Protein AF-A0A7W1U8Y2-F1 (afdb_monomer_lite)

Radius of gyration: 14.24 Å; chains: 1; bounding box: 38×19×33 Å

pLDDT: mean 81.51, std 17.35, range [36.03, 97.25]

Foldseek 3Di:
DEDEDELCVAPVDQPRGDCPVVLVVLVVCVVVVAAYEYEYQFYHQNQFPCDPVNDRRLGAGPDPVSVVVSVVVVCVSCVVRPSHAWYWYCSVVRDPDDDDDDDIDIDGD

Structure (mmCIF, N/CA/C/O backbone):
data_AF-A0A7W1U8Y2-F1
#
_entry.id   AF-A0A7W1U8Y2-F1
#
loop_
_atom_site.group_PDB
_atom_site.id
_atom_site.type_symbol
_atom_site.label_atom_id
_atom_site.label_alt_id
_atom_site.label_comp_id
_atom_site.label_asym_id
_atom_site.label_entity_id
_atom_site.label_seq_id
_atom_site.pdbx_PDB_ins_code
_atom_site.Cartn_x
_atom_site.Cartn_y
_atom_site.Cartn_z
_atom_site.occupancy
_atom_site.B_iso_or_equiv
_atom_site.auth_seq_id
_atom_site.auth_comp_id
_atom_site.auth_asym_id
_atom_site.auth_atom_id
_atom_site.pdbx_PDB_model_num
ATOM 1 N N . MET A 1 1 ? 1.650 -4.014 14.867 1.00 82.19 1 MET A N 1
ATOM 2 C CA . MET A 1 1 ? 2.386 -4.886 13.931 1.00 82.19 1 MET A CA 1
ATOM 3 C C . MET A 1 1 ? 2.883 -4.060 12.752 1.00 82.19 1 MET A C 1
ATOM 5 O O . MET A 1 1 ? 2.184 -3.138 12.337 1.00 82.19 1 MET A O 1
ATOM 9 N N . ARG A 1 2 ? 4.087 -4.354 12.247 1.00 82.62 2 ARG A N 1
ATOM 10 C CA . ARG A 1 2 ? 4.579 -3.822 10.969 1.00 82.62 2 ARG A CA 1
ATOM 11 C C . ARG A 1 2 ? 4.437 -4.923 9.925 1.00 82.62 2 ARG A C 1
ATOM 13 O O . ARG A 1 2 ? 4.918 -6.025 10.161 1.00 82.62 2 ARG A O 1
ATOM 20 N N . CYS A 1 3 ? 3.782 -4.611 8.817 1.00 81.12 3 CYS A N 1
ATOM 21 C CA . CYS A 1 3 ? 3.565 -5.541 7.714 1.00 81.12 3 CYS A CA 1
ATOM 22 C C . CYS A 1 3 ? 4.247 -4.966 6.479 1.00 81.12 3 CYS A C 1
ATOM 24 O O . CYS A 1 3 ? 4.049 -3.787 6.180 1.00 81.12 3 CYS A O 1
ATOM 26 N N . SER A 1 4 ? 5.081 -5.774 5.831 1.00 83.19 4 SER A N 1
ATOM 27 C CA . SER A 1 4 ? 5.705 -5.422 4.560 1.00 83.19 4 SER A CA 1
ATOM 28 C C . SER A 1 4 ? 4.849 -5.958 3.429 1.00 83.19 4 SER A C 1
ATOM 30 O O . SER A 1 4 ? 4.393 -7.094 3.527 1.00 83.19 4 SER A O 1
ATOM 32 N N . PHE A 1 5 ? 4.680 -5.175 2.372 1.00 86.00 5 PHE A N 1
ATOM 33 C CA . PHE A 1 5 ? 4.014 -5.615 1.151 1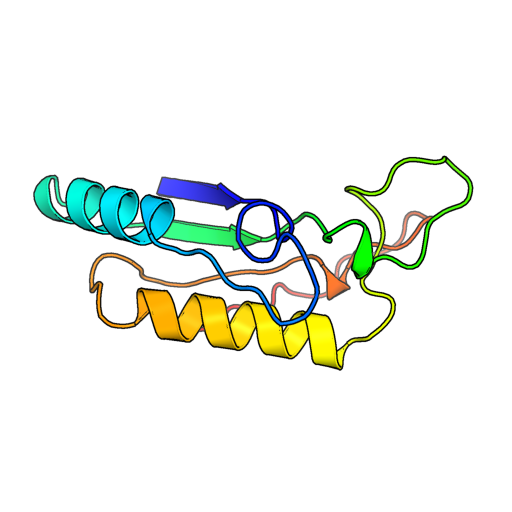.00 86.00 5 PHE A CA 1
ATOM 34 C C . PHE A 1 5 ? 4.775 -5.117 -0.078 1.00 86.00 5 PHE A C 1
ATOM 36 O O . PHE A 1 5 ? 5.459 -4.084 0.001 1.00 86.00 5 PHE A O 1
ATOM 43 N N . GLY A 1 6 ? 4.676 -5.858 -1.179 1.00 87.81 6 GLY A N 1
ATOM 44 C CA . GLY A 1 6 ? 5.189 -5.437 -2.473 1.00 87.81 6 GLY A CA 1
ATOM 45 C C . GLY A 1 6 ? 4.250 -4.451 -3.154 1.00 87.81 6 GLY A C 1
ATOM 46 O O . GLY A 1 6 ? 3.050 -4.418 -2.885 1.00 87.81 6 GLY A O 1
ATOM 47 N N . TRP A 1 7 ? 4.806 -3.594 -4.009 1.00 90.88 7 TRP A N 1
ATOM 48 C CA . TRP A 1 7 ? 3.992 -2.792 -4.920 1.00 90.88 7 TRP A CA 1
ATOM 49 C C . TRP A 1 7 ? 3.284 -3.713 -5.931 1.00 90.88 7 TRP A C 1
ATOM 51 O O . TRP A 1 7 ? 2.081 -3.596 -6.151 1.00 90.88 7 TRP A O 1
ATOM 61 N N . ASP A 1 8 ? 3.996 -4.702 -6.461 1.00 90.25 8 ASP A N 1
ATOM 62 C CA . ASP A 1 8 ? 3.498 -5.700 -7.409 1.00 90.25 8 ASP A CA 1
ATOM 63 C C . ASP A 1 8 ? 2.288 -6.502 -6.916 1.00 90.25 8 ASP A C 1
ATOM 65 O O . ASP A 1 8 ? 1.422 -6.825 -7.727 1.00 90.25 8 ASP A O 1
ATOM 69 N N . ASP A 1 9 ? 2.184 -6.753 -5.608 1.00 91.19 9 ASP A N 1
ATOM 70 C CA . ASP A 1 9 ? 1.032 -7.442 -5.005 1.00 91.19 9 ASP A CA 1
ATOM 71 C C . ASP A 1 9 ? -0.297 -6.705 -5.244 1.00 91.19 9 ASP A C 1
ATOM 73 O O . ASP A 1 9 ? -1.357 -7.331 -5.277 1.00 91.19 9 ASP A O 1
ATOM 77 N N . TYR A 1 10 ? -0.252 -5.375 -5.377 1.00 94.19 10 TYR A N 1
ATOM 78 C CA . TYR A 1 10 ? -1.444 -4.524 -5.395 1.00 94.19 10 TYR A CA 1
ATOM 79 C C . TYR A 1 10 ? -1.553 -3.610 -6.613 1.00 94.19 10 TYR A C 1
ATOM 81 O O . TYR A 1 10 ? -2.587 -2.975 -6.804 1.00 94.19 10 TYR A O 1
ATOM 89 N N . GLU A 1 11 ? -0.509 -3.531 -7.432 1.00 95.19 11 GLU A N 1
ATOM 90 C CA . GLU A 1 11 ? -0.548 -2.940 -8.766 1.00 95.19 11 GLU A CA 1
ATOM 91 C C . GLU A 1 11 ? 0.263 -3.826 -9.728 1.00 95.19 11 GLU A C 1
ATOM 93 O O . GLU A 1 11 ? 1.391 -3.488 -10.095 1.00 95.19 11 GLU A O 1
ATOM 98 N N . PRO A 1 12 ? -0.263 -4.998 -10.133 1.00 91.44 12 PRO A N 1
ATOM 99 C CA . PRO A 1 12 ? 0.455 -5.938 -11.001 1.00 91.44 12 PRO A CA 1
ATOM 100 C C . PRO A 1 12 ? 0.788 -5.364 -12.388 1.00 91.44 12 PRO A C 1
ATOM 102 O O . PRO A 1 12 ? 1.698 -5.847 -13.063 1.00 91.44 12 PRO A O 1
ATOM 105 N N . LYS A 1 13 ? 0.049 -4.340 -12.831 1.00 93.69 13 LYS A N 1
ATOM 106 C CA . LYS A 1 13 ? 0.297 -3.564 -14.054 1.00 93.69 13 LYS A CA 1
ATOM 107 C C . LYS A 1 13 ? -0.019 -2.099 -13.789 1.00 93.69 13 LYS A C 1
ATOM 109 O O . LYS A 1 13 ? -0.926 -1.822 -13.010 1.00 93.69 13 LYS A O 1
ATOM 114 N N . HIS A 1 14 ? 0.655 -1.191 -14.497 1.00 94.44 14 HIS A N 1
ATOM 115 C CA . HIS A 1 14 ? 0.435 0.254 -14.368 1.00 94.44 14 HIS A CA 1
ATOM 116 C C . HIS A 1 14 ? -1.054 0.622 -14.411 1.00 94.44 14 HIS A C 1
ATOM 118 O O . HIS A 1 14 ? -1.773 0.268 -15.351 1.00 94.44 14 HIS A O 1
ATOM 124 N N . GLY A 1 15 ? -1.517 1.301 -13.364 1.00 94.38 15 GLY A N 1
ATOM 125 C CA . GLY A 1 15 ? -2.891 1.754 -13.178 1.00 94.38 15 GLY A CA 1
ATOM 126 C C . GLY A 1 15 ? -3.907 0.666 -12.808 1.00 94.38 15 GLY A C 1
ATOM 127 O O . GLY A 1 15 ? -5.085 0.986 -12.644 1.00 94.38 15 GLY A O 1
ATOM 128 N N . GLN A 1 16 ? -3.503 -0.601 -12.675 1.00 96.06 16 GLN A N 1
ATOM 129 C CA . GLN A 1 16 ? -4.391 -1.717 -12.332 1.00 96.06 16 GLN A CA 1
ATOM 130 C C . GLN A 1 16 ? -4.234 -2.090 -10.865 1.00 96.06 16 GLN A C 1
ATOM 132 O O . GLN A 1 16 ? -3.388 -2.909 -10.526 1.00 96.06 16 GLN A O 1
ATOM 137 N N . TYR A 1 17 ? -5.065 -1.500 -10.007 1.00 96.19 17 TYR A N 1
ATOM 138 C CA . TYR A 1 17 ? -5.006 -1.732 -8.567 1.00 96.19 17 TYR A CA 1
ATOM 139 C C . TYR A 1 17 ? -5.917 -2.876 -8.113 1.00 96.19 17 TYR A C 1
ATOM 141 O O . TYR A 1 17 ? -7.104 -2.884 -8.443 1.00 96.19 17 TYR A O 1
ATOM 149 N N . ASP A 1 18 ? -5.396 -3.762 -7.268 1.00 95.88 18 ASP A N 1
ATOM 150 C CA . ASP A 1 18 ? -6.176 -4.742 -6.506 1.00 95.88 18 ASP A CA 1
ATOM 151 C C . ASP A 1 18 ? -5.817 -4.619 -5.021 1.00 95.88 18 ASP A C 1
ATOM 153 O O . ASP A 1 18 ? -4.682 -4.845 -4.620 1.00 95.88 18 ASP A O 1
ATOM 157 N N . PHE A 1 19 ? -6.784 -4.225 -4.190 1.00 95.62 19 PHE A N 1
ATOM 158 C CA . PHE A 1 19 ? -6.596 -4.075 -2.742 1.00 95.62 19 PHE A CA 1
ATOM 159 C C . PHE A 1 19 ? -7.536 -4.972 -1.934 1.00 95.62 19 PHE A C 1
ATOM 161 O O . PHE A 1 19 ? -7.661 -4.784 -0.720 1.00 95.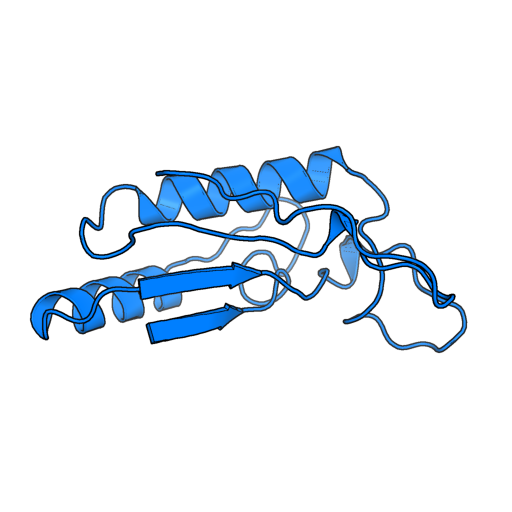62 19 PHE A O 1
ATOM 168 N N . ASP A 1 20 ? -8.244 -5.907 -2.564 1.00 96.00 20 ASP A N 1
ATOM 169 C CA . ASP A 1 20 ? -9.357 -6.599 -1.911 1.00 96.00 20 ASP A CA 1
ATOM 170 C C . ASP A 1 20 ? -8.876 -7.488 -0.769 1.00 96.00 20 ASP A C 1
ATOM 172 O O . ASP A 1 20 ? -9.394 -7.406 0.350 1.00 96.00 20 ASP A O 1
ATOM 176 N N . TRP A 1 21 ? -7.812 -8.256 -1.004 1.00 95.06 21 TRP A N 1
ATOM 177 C CA . TRP A 1 21 ? -7.190 -9.057 0.047 1.00 95.06 21 TRP A CA 1
ATOM 178 C C . TRP A 1 21 ? -6.664 -8.186 1.197 1.00 95.06 21 TRP A C 1
ATOM 180 O O . TRP A 1 21 ? -6.912 -8.476 2.369 1.00 95.06 21 TRP A O 1
ATOM 190 N N . LEU A 1 22 ? -5.995 -7.072 0.881 1.00 94.94 22 LEU A N 1
ATOM 191 C CA . LEU A 1 22 ? -5.441 -6.167 1.889 1.00 94.94 22 LEU A CA 1
ATOM 192 C C . LEU A 1 22 ? -6.538 -5.564 2.774 1.00 94.94 22 LEU A C 1
ATOM 194 O O . LEU A 1 22 ? -6.391 -5.496 3.996 1.00 94.94 22 LEU A O 1
ATOM 198 N N . LYS A 1 23 ? -7.655 -5.151 2.171 1.00 95.75 23 LYS A N 1
ATOM 199 C CA . LYS A 1 23 ? -8.828 -4.641 2.890 1.00 95.75 23 LYS A CA 1
ATOM 200 C C . LYS A 1 23 ? -9.414 -5.697 3.823 1.00 95.75 23 LYS A C 1
ATOM 202 O O . LYS A 1 23 ? -9.709 -5.382 4.976 1.00 95.75 23 LYS A O 1
ATOM 207 N N . GLN A 1 24 ? -9.540 -6.943 3.363 1.00 96.56 24 GLN A N 1
ATOM 208 C CA . GLN A 1 24 ? -10.002 -8.059 4.196 1.00 96.56 24 GLN A CA 1
ATOM 209 C C . GLN A 1 24 ? -9.048 -8.315 5.369 1.00 96.56 24 GLN A C 1
ATOM 211 O O . GLN A 1 24 ? -9.492 -8.432 6.512 1.00 96.56 24 GLN A O 1
ATOM 216 N N . PHE A 1 25 ? -7.738 -8.324 5.115 1.00 95.19 25 PHE A N 1
ATOM 217 C CA . PHE A 1 25 ? -6.719 -8.490 6.149 1.00 95.19 25 PHE A CA 1
ATOM 218 C C . PHE A 1 25 ? -6.777 -7.377 7.205 1.00 95.19 25 PHE A C 1
ATOM 220 O O . PHE A 1 25 ? -6.773 -7.652 8.405 1.00 95.19 25 PHE A O 1
ATOM 227 N N . VAL A 1 26 ? -6.868 -6.114 6.781 1.00 95.69 26 VAL A N 1
ATOM 228 C CA . VAL A 1 26 ? -6.926 -4.960 7.691 1.00 95.69 26 VAL A CA 1
ATOM 229 C C . VAL A 1 26 ? -8.220 -4.966 8.506 1.00 95.69 26 VAL A C 1
ATOM 231 O O . VAL A 1 26 ? -8.173 -4.698 9.710 1.00 95.69 26 VAL A O 1
ATOM 234 N N . ALA A 1 27 ? -9.351 -5.316 7.885 1.00 96.44 27 ALA A N 1
ATOM 235 C CA . ALA A 1 27 ? -10.636 -5.467 8.564 1.00 96.44 27 ALA A CA 1
ATOM 236 C C . ALA A 1 27 ? -10.587 -6.567 9.634 1.00 96.44 27 ALA A C 1
ATOM 238 O O . ALA A 1 27 ? -11.036 -6.351 10.761 1.00 96.44 27 ALA A O 1
ATOM 239 N N . LEU A 1 28 ? -9.984 -7.714 9.314 1.00 96.94 28 LEU A N 1
ATOM 240 C CA . LEU A 1 28 ? -9.789 -8.806 10.262 1.00 96.94 28 LEU A CA 1
ATOM 241 C C . LEU A 1 28 ? -8.865 -8.380 11.410 1.00 96.94 28 LEU A C 1
ATOM 243 O O . LEU A 1 28 ? -9.189 -8.555 12.578 1.00 96.94 28 LEU A O 1
ATOM 247 N N . ALA A 1 29 ? -7.734 -7.740 11.113 1.00 96.38 29 ALA A N 1
ATOM 248 C CA . ALA A 1 29 ? -6.850 -7.208 12.148 1.00 96.38 29 ALA A CA 1
ATOM 249 C C . ALA A 1 29 ? -7.586 -6.216 13.069 1.00 96.38 29 ALA A C 1
ATOM 251 O O . ALA A 1 29 ? -7.376 -6.225 14.284 1.00 96.38 29 ALA A O 1
ATOM 252 N N . ASN A 1 30 ? -8.481 -5.398 12.508 1.00 96.38 30 ASN A N 1
ATOM 253 C CA . ASN A 1 30 ? -9.304 -4.464 13.268 1.00 96.38 30 ASN A CA 1
ATOM 254 C C . ASN A 1 30 ? -10.257 -5.188 14.230 1.00 96.38 30 ASN A C 1
ATOM 256 O O . ASN A 1 30 ? -10.365 -4.773 15.382 1.00 96.38 30 ASN A O 1
ATOM 260 N N . SER A 1 31 ? -10.889 -6.294 13.813 1.00 97.25 31 SER A N 1
ATOM 261 C CA . SER A 1 31 ? -11.790 -7.064 14.688 1.00 97.25 31 SER A CA 1
ATOM 262 C C . SER A 1 31 ? -11.076 -7.689 15.889 1.00 97.25 31 SER A C 1
ATOM 264 O O . SER A 1 31 ? -11.707 -7.937 16.911 1.00 97.25 31 SER A O 1
ATOM 266 N N . TYR A 1 32 ? -9.761 -7.900 15.795 1.00 97.00 32 TYR A N 1
ATOM 267 C CA . TYR A 1 32 ? -8.916 -8.357 16.904 1.00 97.00 32 TYR A CA 1
ATOM 268 C C . TYR A 1 32 ? -8.213 -7.215 17.661 1.00 97.00 32 TYR A C 1
ATOM 270 O O . TYR A 1 32 ? -7.376 -7.471 18.525 1.00 97.00 32 TYR A O 1
ATOM 278 N N . GLY A 1 33 ? -8.504 -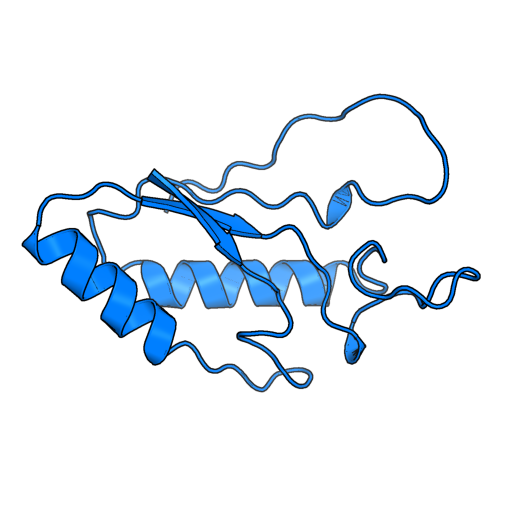5.948 17.345 1.00 95.88 33 GLY A N 1
ATOM 279 C CA . GLY A 1 33 ? -7.866 -4.790 17.984 1.00 95.88 33 GLY A CA 1
ATOM 280 C C . GLY A 1 33 ? -6.380 -4.615 17.635 1.00 95.88 33 GLY A C 1
ATOM 281 O O . GLY A 1 33 ? -5.648 -3.906 18.332 1.00 95.88 33 GLY A O 1
ATOM 282 N N . ILE A 1 34 ? -5.904 -5.248 16.560 1.00 96.19 34 ILE A N 1
ATOM 283 C CA . ILE A 1 34 ? -4.506 -5.191 16.133 1.00 96.19 34 ILE A CA 1
ATOM 284 C C . ILE A 1 34 ? -4.261 -3.900 15.354 1.00 96.19 34 ILE A C 1
ATOM 286 O O . ILE A 1 34 ? -4.837 -3.659 14.293 1.00 96.19 34 ILE A O 1
ATOM 290 N N . LYS A 1 35 ? -3.325 -3.090 15.858 1.00 95.88 35 LYS A N 1
ATOM 291 C CA . LYS A 1 35 ? -2.869 -1.863 15.196 1.00 95.88 35 LYS A CA 1
ATOM 292 C C . LYS A 1 35 ? -1.804 -2.169 14.145 1.00 95.88 35 LYS A C 1
ATOM 294 O O . LYS A 1 35 ? -0.786 -2.806 14.449 1.00 95.88 35 LYS A O 1
ATOM 299 N N . LEU A 1 36 ? -2.002 -1.667 12.933 1.00 94.19 36 LEU A N 1
ATOM 300 C CA . LEU A 1 36 ? -1.143 -1.884 11.776 1.00 94.19 36 LEU A CA 1
ATOM 301 C C . LEU A 1 36 ? -0.342 -0.628 11.424 1.00 94.19 36 LEU A C 1
ATOM 303 O O . LEU A 1 36 ? -0.798 0.508 11.572 1.00 94.19 36 LEU A O 1
ATOM 307 N N . ARG A 1 37 ? 0.880 -0.858 10.944 1.00 92.94 37 ARG A N 1
ATOM 308 C CA . ARG A 1 37 ? 1.748 0.153 10.332 1.00 92.94 37 ARG A CA 1
ATOM 309 C C . ARG A 1 37 ? 2.332 -0.419 9.036 1.00 92.94 37 ARG A C 1
ATOM 311 O O . ARG A 1 37 ? 3.419 -1.003 9.090 1.00 92.94 37 ARG A O 1
ATOM 318 N N . PRO A 1 38 ? 1.590 -0.350 7.916 1.00 89.75 38 PRO A N 1
ATOM 319 C CA . PRO A 1 38 ? 2.043 -0.872 6.636 1.00 89.75 38 PRO A CA 1
ATOM 320 C C . PRO A 1 38 ? 3.353 -0.232 6.180 1.00 89.75 38 PRO A C 1
ATOM 322 O O . PRO A 1 38 ? 3.641 0.944 6.440 1.00 89.75 38 PRO A O 1
ATOM 325 N N . TYR A 1 39 ? 4.149 -1.035 5.494 1.00 87.81 39 TYR A N 1
ATOM 326 C CA . TYR A 1 39 ? 5.427 -0.652 4.935 1.00 87.81 39 TYR A CA 1
ATOM 327 C C . TYR A 1 39 ? 5.532 -1.176 3.505 1.00 87.81 39 TYR A C 1
ATOM 329 O O . TYR A 1 39 ? 5.337 -2.367 3.278 1.00 87.81 39 TYR A O 1
ATOM 337 N N . VAL A 1 40 ? 5.859 -0.290 2.567 1.00 85.88 40 VAL A N 1
ATOM 338 C CA . VAL A 1 40 ? 6.116 -0.660 1.172 1.00 85.88 40 VAL A CA 1
ATOM 339 C C . VAL A 1 40 ? 7.604 -0.521 0.892 1.00 85.88 40 VAL A C 1
ATOM 341 O O . VAL A 1 40 ? 8.187 0.551 1.079 1.00 85.88 40 VAL A O 1
ATOM 344 N N . GLY A 1 41 ? 8.217 -1.619 0.467 1.00 78.88 41 GLY A N 1
ATOM 345 C CA . GLY A 1 41 ? 9.662 -1.702 0.298 1.00 78.88 41 GLY A CA 1
ATOM 346 C C . GLY A 1 41 ? 10.114 -2.490 -0.917 1.00 78.88 41 GLY A C 1
ATOM 347 O O . GLY A 1 41 ? 11.276 -2.868 -0.921 1.00 78.88 41 GLY A O 1
ATOM 348 N N . TYR A 1 42 ? 9.240 -2.739 -1.896 1.00 83.06 42 TYR A N 1
ATOM 349 C CA . TYR A 1 42 ? 9.580 -3.439 -3.137 1.00 83.06 42 TYR A CA 1
ATOM 350 C C . TYR A 1 42 ? 8.891 -2.747 -4.310 1.00 83.06 42 TYR A C 1
ATOM 352 O O . TYR A 1 42 ? 7.694 -2.464 -4.226 1.00 83.06 42 TYR A O 1
ATOM 360 N N . THR A 1 43 ? 9.648 -2.445 -5.363 1.00 87.62 43 THR A N 1
ATOM 361 C CA . THR A 1 43 ? 9.126 -1.809 -6.580 1.00 87.62 43 THR A CA 1
ATOM 362 C C . THR A 1 43 ? 8.537 -2.869 -7.504 1.00 87.62 43 THR A C 1
ATOM 364 O O . THR A 1 43 ? 9.088 -3.963 -7.628 1.00 87.62 43 THR A O 1
ATOM 367 N N . ALA A 1 44 ? 7.411 -2.558 -8.149 1.00 89.31 44 ALA A N 1
ATOM 368 C CA . ALA A 1 44 ? 6.807 -3.473 -9.105 1.00 89.31 44 ALA A CA 1
ATOM 369 C C . ALA A 1 44 ? 7.708 -3.624 -10.346 1.00 89.31 44 ALA A C 1
ATOM 371 O O . ALA A 1 44 ? 8.289 -2.626 -10.780 1.00 89.31 44 ALA A O 1
ATOM 372 N N . PRO A 1 45 ? 7.795 -4.817 -10.969 1.00 88.06 45 PRO A N 1
ATOM 373 C CA . PRO A 1 45 ? 8.636 -5.033 -12.144 1.00 88.06 45 PRO A CA 1
ATOM 374 C C . PRO A 1 45 ? 8.402 -4.015 -13.261 1.00 88.06 45 PRO A C 1
ATOM 376 O O . PRO A 1 45 ? 9.356 -3.551 -13.859 1.00 88.06 45 PRO A O 1
ATOM 379 N N . TRP A 1 46 ? 7.150 -3.628 -13.521 1.00 90.31 46 TRP A N 1
ATOM 380 C CA . TRP A 1 46 ? 6.820 -2.675 -14.587 1.00 90.31 46 TRP A CA 1
ATOM 381 C C . TRP A 1 46 ? 7.240 -1.228 -14.275 1.00 90.31 46 TRP A C 1
ATOM 383 O O . TRP A 1 46 ? 7.265 -0.405 -15.183 1.00 90.31 46 TRP A O 1
ATOM 393 N N . ALA A 1 47 ? 7.525 -0.914 -13.007 1.00 88.62 47 ALA A N 1
ATOM 394 C CA . ALA A 1 47 ? 7.820 0.434 -12.523 1.00 88.62 47 ALA A CA 1
ATOM 395 C C . ALA A 1 47 ? 9.308 0.649 -12.197 1.00 88.62 47 ALA A C 1
ATOM 397 O O . ALA A 1 47 ? 9.691 1.753 -11.805 1.00 88.62 47 ALA A O 1
ATOM 398 N N . GLY A 1 48 ? 10.127 -0.404 -12.258 1.00 85.88 48 GLY A N 1
ATOM 399 C CA . GLY A 1 48 ? 11.530 -0.385 -11.852 1.00 85.88 48 GLY A CA 1
ATOM 400 C C . GLY A 1 48 ? 12.479 0.032 -12.975 1.00 85.88 48 GLY A C 1
ATOM 401 O O . GLY A 1 48 ? 12.229 -0.235 -14.141 1.00 85.88 48 GLY A O 1
ATOM 402 N N . VAL A 1 49 ? 13.620 0.625 -12.609 1.00 76.81 49 VAL A N 1
ATOM 403 C CA . VAL A 1 49 ? 14.696 1.009 -13.556 1.00 76.81 49 VAL A CA 1
ATOM 404 C C . VAL A 1 49 ? 15.393 -0.204 -14.199 1.00 76.81 49 VAL A C 1
ATOM 406 O O . VAL A 1 49 ? 16.208 -0.018 -15.097 1.00 76.81 49 VAL A O 1
ATOM 409 N N . HIS A 1 50 ? 15.073 -1.430 -13.767 1.00 71.25 50 HIS A N 1
ATOM 410 C CA . HIS A 1 50 ? 15.703 -2.676 -14.200 1.00 71.25 50 HIS A CA 1
ATOM 411 C C . HIS A 1 50 ? 17.230 -2.623 -14.052 1.00 71.25 50 HIS A C 1
ATOM 413 O O . HIS A 1 50 ? 17.974 -2.336 -14.993 1.00 71.25 50 HIS A O 1
ATOM 419 N N . GLY A 1 51 ? 17.705 -2.876 -12.831 1.00 64.06 51 GLY A N 1
ATOM 420 C CA . GLY A 1 51 ? 19.124 -2.937 -12.502 1.00 64.06 51 GLY A CA 1
ATOM 421 C C . GLY A 1 51 ? 19.892 -4.003 -13.293 1.00 64.06 51 GLY A C 1
ATOM 422 O O . GLY A 1 51 ? 19.335 -4.924 -13.890 1.00 64.06 51 GLY A O 1
ATOM 423 N N . SER A 1 52 ? 21.222 -3.899 -13.282 1.00 59.88 52 SER A N 1
ATOM 424 C CA . SER A 1 52 ? 22.110 -4.812 -14.017 1.00 59.88 52 SER A CA 1
ATOM 425 C C . SER A 1 52 ? 22.279 -6.195 -13.372 1.00 59.88 52 SER A C 1
ATOM 427 O O . SER A 1 52 ? 22.915 -7.062 -13.968 1.00 59.88 52 SER A O 1
ATOM 429 N N . ASP A 1 53 ? 21.737 -6.413 -12.169 1.00 70.25 53 ASP A N 1
ATOM 430 C CA . ASP A 1 53 ? 21.779 -7.692 -11.447 1.00 70.25 53 ASP A CA 1
ATOM 431 C C . ASP A 1 53 ? 20.603 -8.625 -11.795 1.00 70.25 53 ASP A C 1
ATOM 433 O O . ASP A 1 53 ? 20.614 -9.791 -11.398 1.00 70.25 53 ASP A O 1
ATOM 437 N N . GLY A 1 54 ? 19.616 -8.142 -12.564 1.00 67.00 54 GLY A N 1
ATOM 438 C CA . GLY A 1 54 ? 18.427 -8.904 -12.953 1.00 67.00 54 GLY A CA 1
ATOM 439 C C . GLY A 1 54 ? 17.432 -9.135 -11.811 1.00 67.00 54 GLY A C 1
ATOM 440 O O . GLY A 1 54 ? 16.541 -9.977 -11.940 1.00 67.00 54 GLY A O 1
ATOM 441 N N . ILE A 1 55 ? 17.575 -8.418 -10.693 1.00 72.38 55 ILE A N 1
ATOM 442 C CA . ILE A 1 55 ? 16.732 -8.544 -9.507 1.00 72.38 55 ILE A CA 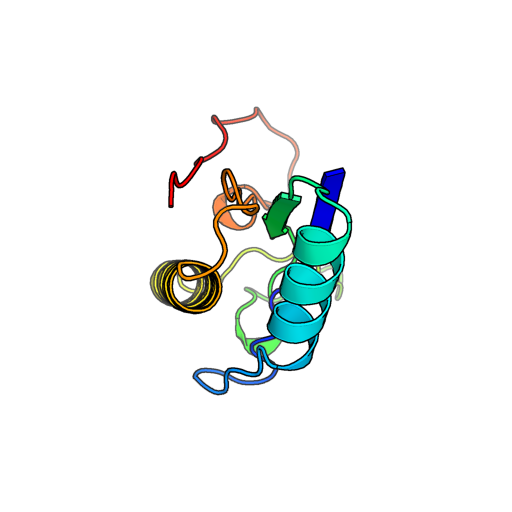1
ATOM 443 C C . ILE A 1 55 ? 15.846 -7.296 -9.413 1.00 72.38 55 ILE A C 1
ATOM 445 O O . ILE A 1 55 ? 16.329 -6.199 -9.188 1.00 72.38 55 ILE A O 1
ATOM 449 N N . TYR A 1 56 ? 14.530 -7.452 -9.578 1.00 73.88 56 TYR A N 1
ATOM 450 C CA . TYR A 1 56 ? 13.624 -6.296 -9.667 1.00 73.88 56 TYR A CA 1
ATOM 451 C C . TYR A 1 56 ? 13.167 -5.748 -8.305 1.00 73.88 56 TYR A C 1
ATOM 453 O O . TYR A 1 56 ? 12.778 -4.589 -8.191 1.00 73.88 56 TYR A O 1
ATOM 461 N N . TRP A 1 57 ? 13.168 -6.569 -7.248 1.00 71.88 57 TRP A N 1
ATOM 462 C CA . TRP A 1 57 ? 12.541 -6.190 -5.973 1.00 71.88 57 TRP A CA 1
ATOM 463 C C . TRP A 1 57 ? 13.299 -5.073 -5.235 1.00 71.88 57 TRP A C 1
ATOM 465 O O . TRP A 1 57 ? 12.705 -4.370 -4.416 1.00 71.88 57 TRP A O 1
ATOM 475 N N . ASN A 1 58 ? 14.597 -4.911 -5.510 1.00 75.69 58 ASN A N 1
ATOM 476 C CA . ASN A 1 58 ? 15.469 -3.848 -5.001 1.00 75.69 58 ASN A CA 1
ATOM 477 C C . ASN A 1 58 ? 15.668 -2.706 -6.006 1.00 75.69 58 ASN A C 1
ATOM 479 O O . ASN A 1 58 ? 16.434 -1.782 -5.711 1.00 75.69 58 ASN A O 1
ATOM 483 N N . ASP A 1 59 ? 15.009 -2.751 -7.164 1.00 82.12 59 ASP A N 1
ATOM 484 C CA . ASP A 1 59 ? 15.063 -1.648 -8.107 1.00 82.12 59 ASP A CA 1
ATOM 485 C C . ASP A 1 59 ? 14.311 -0.448 -7.555 1.00 82.12 59 ASP A C 1
ATOM 487 O O . ASP A 1 59 ? 13.255 -0.554 -6.929 1.00 82.12 59 ASP A O 1
ATOM 491 N N . ARG A 1 60 ? 14.849 0.739 -7.815 1.00 81.38 60 ARG A N 1
ATOM 492 C CA . ARG A 1 60 ? 14.119 1.977 -7.555 1.00 81.38 60 ARG A CA 1
ATOM 493 C C . ARG A 1 60 ? 13.022 2.181 -8.595 1.00 81.38 60 ARG A C 1
ATOM 495 O O . ARG A 1 60 ? 13.201 1.749 -9.736 1.00 81.38 60 ARG A O 1
ATOM 502 N N . PRO A 1 61 ? 11.959 2.922 -8.249 1.00 86.62 61 PRO A N 1
ATOM 503 C CA . PRO A 1 61 ? 11.023 3.421 -9.240 1.00 86.62 61 PRO A CA 1
ATOM 504 C C . PRO A 1 61 ? 11.760 4.218 -10.322 1.00 86.62 61 PRO A C 1
ATOM 506 O O . PRO A 1 61 ? 12.588 5.081 -10.008 1.00 86.62 61 PRO A O 1
ATOM 509 N N . GLU A 1 62 ? 11.461 3.935 -11.586 1.00 87.75 62 GLU A N 1
ATOM 510 C CA . GLU A 1 62 ? 11.942 4.718 -12.726 1.00 87.75 62 GLU A CA 1
ATOM 511 C C . GLU A 1 62 ? 11.299 6.102 -12.742 1.00 87.75 62 GLU A C 1
ATOM 513 O O . GLU A 1 62 ? 11.969 7.107 -12.987 1.00 87.75 62 GLU A O 1
ATOM 518 N N . ASN A 1 63 ? 10.021 6.156 -12.374 1.00 88.44 63 ASN A N 1
ATOM 519 C CA . ASN A 1 63 ? 9.230 7.368 -12.321 1.00 88.44 63 ASN A CA 1
ATOM 520 C C . ASN A 1 63 ? 8.743 7.637 -10.890 1.00 88.44 63 ASN A C 1
ATOM 522 O O . ASN A 1 63 ? 8.013 6.846 -10.284 1.00 88.44 63 ASN A O 1
ATOM 526 N N . GLU A 1 64 ? 9.119 8.793 -10.345 1.00 84.56 64 GLU A N 1
ATOM 527 C CA . GLU A 1 64 ? 8.691 9.205 -9.006 1.00 84.56 64 GLU A CA 1
ATOM 528 C C . GLU A 1 64 ? 7.175 9.412 -8.906 1.00 84.56 64 GLU A C 1
ATOM 530 O O . GLU A 1 64 ? 6.597 9.178 -7.841 1.00 84.56 64 GLU A O 1
ATOM 535 N N . ASN A 1 65 ? 6.525 9.817 -10.001 1.00 89.62 65 ASN A N 1
ATOM 536 C CA . ASN A 1 65 ? 5.083 10.032 -10.042 1.00 89.62 65 ASN A CA 1
ATOM 537 C C . ASN A 1 65 ? 4.319 8.714 -9.902 1.00 89.62 65 ASN A C 1
ATOM 539 O O . ASN A 1 65 ? 3.334 8.664 -9.173 1.00 89.62 65 ASN A O 1
ATOM 543 N N . ASP A 1 66 ? 4.797 7.637 -10.524 1.00 90.88 66 ASP A N 1
ATOM 544 C CA . ASP A 1 66 ? 4.171 6.320 -10.388 1.00 90.88 66 ASP A CA 1
ATOM 545 C C . ASP A 1 66 ? 4.284 5.813 -8.944 1.00 90.88 66 ASP A C 1
ATOM 547 O O . ASP A 1 66 ? 3.294 5.376 -8.359 1.00 90.88 66 ASP A O 1
ATOM 551 N N . SER A 1 67 ? 5.446 5.999 -8.303 1.00 88.62 67 SER A N 1
ATOM 552 C CA . SER A 1 67 ? 5.611 5.655 -6.883 1.00 88.62 67 SER A CA 1
ATOM 553 C C . SER A 1 67 ? 4.701 6.487 -5.975 1.00 88.62 67 SER A C 1
ATOM 555 O O . SER A 1 67 ? 4.123 5.969 -5.016 1.00 88.62 67 SER A O 1
ATOM 557 N N . TYR A 1 68 ? 4.560 7.782 -6.268 1.00 88.81 68 TYR A N 1
ATOM 558 C CA . TYR A 1 68 ? 3.641 8.659 -5.551 1.00 88.81 68 TYR A CA 1
ATOM 559 C C . TYR A 1 68 ? 2.187 8.203 -5.710 1.00 88.81 68 TYR A C 1
ATOM 561 O O . TYR A 1 68 ? 1.488 8.072 -4.703 1.00 88.81 68 TYR A O 1
ATOM 569 N N . ASN A 1 69 ? 1.751 7.920 -6.940 1.00 92.06 69 ASN A N 1
ATOM 570 C CA . ASN A 1 69 ? 0.390 7.488 -7.246 1.00 92.06 69 ASN A CA 1
ATOM 571 C C . ASN A 1 69 ? 0.054 6.187 -6.526 1.00 92.06 69 ASN A C 1
ATOM 573 O O . ASN A 1 69 ? -0.973 6.121 -5.853 1.00 92.06 69 ASN A O 1
ATOM 577 N N . PHE A 1 70 ? 0.945 5.197 -6.561 1.00 92.50 70 PHE A N 1
ATOM 578 C CA . PHE A 1 70 ? 0.730 3.951 -5.837 1.00 92.50 70 PHE A CA 1
ATOM 579 C C . PHE A 1 70 ? 0.537 4.183 -4.336 1.00 92.50 70 PHE A C 1
ATOM 581 O O . PHE A 1 70 ? -0.450 3.738 -3.748 1.00 92.50 70 PHE A O 1
ATOM 588 N N . VAL A 1 71 ? 1.445 4.938 -3.706 1.00 91.25 71 VAL A N 1
ATOM 589 C CA . VAL A 1 71 ? 1.354 5.261 -2.273 1.00 91.25 71 VAL A CA 1
ATOM 590 C C . VAL A 1 71 ? 0.060 6.021 -1.964 1.00 91.25 71 VAL A C 1
ATOM 592 O O . VAL A 1 71 ? -0.564 5.768 -0.932 1.00 91.25 71 VAL A O 1
ATOM 595 N N . TYR A 1 72 ? -0.373 6.920 -2.847 1.00 92.00 72 TYR A N 1
ATOM 596 C CA . TYR A 1 72 ? -1.628 7.655 -2.713 1.00 92.00 72 TYR A CA 1
ATOM 597 C C . TYR A 1 72 ? -2.859 6.739 -2.807 1.00 92.00 72 TYR A C 1
ATOM 599 O O . TYR A 1 72 ? -3.747 6.816 -1.952 1.00 92.00 72 TYR A O 1
ATOM 607 N N . HIS A 1 73 ? -2.913 5.848 -3.798 1.00 95.00 73 HIS A N 1
ATOM 608 C CA . HIS A 1 73 ? -4.016 4.903 -3.980 1.00 95.00 73 HIS A CA 1
ATOM 609 C C . HIS A 1 73 ? -4.092 3.894 -2.830 1.00 95.00 73 HIS A C 1
ATOM 611 O O . HIS A 1 73 ? -5.177 3.667 -2.290 1.00 95.00 73 HIS A O 1
ATOM 617 N N . LEU A 1 74 ? -2.947 3.382 -2.375 1.00 93.38 74 LEU A N 1
ATOM 618 C CA . LEU A 1 74 ? -2.848 2.509 -1.208 1.00 93.38 74 LEU A CA 1
ATOM 619 C C . LEU A 1 74 ? -3.328 3.213 0.071 1.00 93.38 74 LEU A C 1
ATOM 621 O O . LEU A 1 74 ? -4.156 2.674 0.806 1.00 93.38 74 LEU A O 1
ATOM 625 N N . ALA A 1 75 ? -2.857 4.438 0.331 1.00 92.06 75 ALA A N 1
ATOM 626 C CA . ALA A 1 75 ? -3.308 5.239 1.472 1.00 92.06 75 ALA A CA 1
ATOM 627 C C . ALA A 1 75 ? -4.824 5.482 1.430 1.00 92.06 75 ALA A C 1
ATOM 629 O O . ALA A 1 75 ? -5.516 5.321 2.435 1.00 92.06 75 ALA A O 1
ATOM 630 N N . SER A 1 76 ? -5.345 5.823 0.252 1.00 94.25 76 SER A N 1
ATOM 631 C CA . SER A 1 76 ? -6.771 6.070 0.036 1.00 94.25 76 SER A CA 1
ATOM 632 C C . SER A 1 76 ? -7.610 4.815 0.282 1.00 94.25 76 SER A C 1
ATOM 634 O O . SER A 1 76 ? -8.645 4.897 0.942 1.00 94.25 76 SER A O 1
ATOM 636 N N . ALA A 1 77 ? -7.141 3.647 -0.166 1.00 94.75 77 ALA A N 1
ATOM 637 C CA . ALA A 1 77 ? -7.804 2.364 0.065 1.00 94.75 77 ALA A CA 1
ATOM 638 C C . ALA A 1 77 ? -7.865 1.982 1.554 1.00 94.75 77 ALA A C 1
ATOM 640 O O . ALA A 1 77 ? -8.807 1.311 1.976 1.00 94.75 77 ALA A O 1
ATOM 641 N N . LEU A 1 78 ? -6.885 2.423 2.350 1.00 94.12 78 LEU A N 1
ATOM 642 C CA . LEU A 1 78 ? -6.777 2.107 3.776 1.00 94.12 78 LEU A CA 1
ATOM 643 C C . LEU A 1 78 ? -7.393 3.159 4.710 1.00 94.12 78 LEU A C 1
ATOM 645 O O . LEU A 1 78 ? -7.547 2.898 5.903 1.00 94.12 78 LEU A O 1
ATOM 649 N N . LYS A 1 79 ? -7.782 4.327 4.194 1.00 93.25 79 LYS A N 1
ATOM 650 C CA . LYS A 1 79 ? -8.268 5.466 4.992 1.00 93.25 79 LYS A CA 1
ATOM 651 C C . LYS A 1 79 ? -9.475 5.141 5.881 1.00 93.25 79 LYS A C 1
ATOM 653 O O . LYS A 1 79 ? -9.639 5.741 6.938 1.00 93.25 79 LYS A O 1
ATOM 658 N N . ALA A 1 80 ? -10.321 4.197 5.470 1.00 92.94 80 ALA A N 1
ATOM 659 C CA . ALA A 1 80 ? -11.512 3.805 6.224 1.00 92.94 80 ALA A CA 1
ATOM 660 C C . ALA A 1 80 ? -11.211 2.971 7.489 1.00 92.94 80 ALA A C 1
ATOM 662 O O . ALA A 1 80 ? -12.122 2.716 8.275 1.00 92.94 80 ALA A O 1
ATOM 663 N N . TYR A 1 81 ? -9.962 2.536 7.696 1.00 94.50 81 TYR A N 1
ATOM 664 C CA . TYR A 1 81 ? -9.597 1.594 8.753 1.00 94.50 81 TYR A CA 1
ATOM 665 C C . TYR A 1 81 ? -8.826 2.281 9.895 1.00 94.50 81 TYR A C 1
ATOM 667 O O . TYR A 1 81 ? -7.625 2.534 9.770 1.00 94.50 81 TYR A O 1
ATOM 675 N N . PRO A 1 82 ? -9.464 2.540 11.053 1.00 93.88 82 PRO A N 1
ATOM 676 C CA . PRO A 1 82 ? -8.855 3.308 12.145 1.00 93.88 82 PRO A CA 1
ATOM 677 C C . PRO A 1 82 ? -7.693 2.582 12.841 1.00 93.88 82 PRO A C 1
ATOM 679 O O . PRO A 1 82 ? -6.916 3.199 13.571 1.00 93.88 82 PRO A O 1
ATOM 682 N N . ASN A 1 83 ? -7.550 1.268 12.639 1.00 95.50 83 ASN A N 1
ATOM 683 C CA . ASN A 1 83 ? -6.422 0.497 13.152 1.00 95.50 83 ASN A CA 1
ATOM 684 C C . ASN A 1 83 ? -5.141 0.658 12.315 1.00 95.50 83 ASN A C 1
ATOM 686 O O . ASN A 1 83 ? -4.088 0.183 12.749 1.00 95.50 83 ASN A O 1
ATOM 690 N N . VAL A 1 84 ? -5.190 1.334 11.163 1.00 94.38 84 VAL A N 1
ATOM 691 C CA . VAL A 1 84 ? -4.009 1.687 10.364 1.00 94.38 84 VAL A CA 1
ATOM 692 C C . VAL A 1 84 ? -3.492 3.052 10.818 1.00 94.38 84 VAL A C 1
ATOM 694 O O . VAL A 1 84 ? -4.076 4.088 10.531 1.00 94.38 84 VAL A O 1
ATOM 697 N N . LEU A 1 85 ? -2.379 3.064 11.553 1.00 91.00 85 LEU A N 1
ATOM 698 C CA . LEU A 1 85 ? -1.925 4.279 12.251 1.00 91.00 85 LEU A CA 1
ATOM 699 C C . LEU A 1 85 ? -1.017 5.186 11.415 1.00 91.00 85 LEU A C 1
ATOM 701 O O . LEU A 1 85 ? -0.882 6.376 11.689 1.00 91.00 85 LEU A O 1
ATOM 705 N N . SER A 1 86 ? -0.262 4.586 10.502 1.00 86.25 86 SER A N 1
ATOM 706 C CA . SER A 1 86 ? 0.771 5.258 9.715 1.00 86.25 86 SER A CA 1
ATOM 707 C C . SER A 1 86 ? 1.249 4.330 8.612 1.00 86.25 86 SER A C 1
ATOM 709 O O . SER A 1 86 ? 1.346 3.124 8.851 1.00 86.25 86 SER A O 1
ATOM 711 N N . MET A 1 87 ? 1.676 4.892 7.487 1.00 82.75 87 MET A N 1
ATOM 712 C CA . MET A 1 87 ? 2.339 4.146 6.421 1.00 82.75 87 MET A CA 1
ATOM 713 C C . MET A 1 87 ? 3.738 4.703 6.148 1.00 82.75 87 MET A C 1
ATOM 715 O O . MET A 1 87 ? 3.993 5.899 6.311 1.00 82.75 87 MET A O 1
ATOM 719 N N . SER A 1 88 ? 4.655 3.825 5.745 1.00 80.38 88 SER A N 1
ATOM 720 C CA . SER A 1 88 ? 6.028 4.187 5.376 1.00 80.38 88 SER A CA 1
ATOM 721 C C . SER A 1 88 ? 6.439 3.527 4.061 1.00 80.38 88 SER A C 1
ATOM 723 O O . SER A 1 88 ? 6.032 2.402 3.784 1.00 80.38 88 SER A O 1
ATOM 725 N N . SER A 1 89 ? 7.250 4.222 3.262 1.00 77.12 89 SER A N 1
ATOM 726 C CA . SER A 1 89 ? 7.817 3.701 2.014 1.00 77.12 89 SER A CA 1
ATOM 727 C C . SER A 1 89 ? 9.318 3.975 1.949 1.00 77.12 89 SER A C 1
ATOM 729 O O . SER A 1 89 ? 9.770 5.059 2.327 1.00 77.12 89 SER A O 1
ATOM 731 N N . THR A 1 90 ? 10.090 2.995 1.480 1.00 76.81 90 THR A N 1
ATOM 732 C CA . THR A 1 90 ? 11.540 3.109 1.220 1.00 76.81 90 THR A CA 1
ATOM 733 C C . THR A 1 90 ? 11.892 3.053 -0.257 1.00 76.81 90 THR A C 1
ATOM 735 O O . THR A 1 90 ? 13.071 3.149 -0.579 1.00 76.81 90 THR A O 1
ATOM 738 N N . MET A 1 91 ? 10.908 2.966 -1.157 1.00 71.38 91 MET A N 1
ATOM 739 C CA . MET A 1 91 ? 11.142 2.870 -2.607 1.00 71.38 91 MET A CA 1
ATOM 740 C C . MET A 1 91 ? 11.996 4.033 -3.142 1.00 71.38 91 MET A C 1
ATOM 742 O O . MET A 1 91 ? 12.858 3.838 -3.989 1.00 71.38 91 MET A O 1
ATOM 746 N N . ARG A 1 92 ? 11.875 5.226 -2.544 1.00 62.56 92 ARG A N 1
ATOM 747 C CA . ARG A 1 92 ? 12.732 6.392 -2.841 1.00 62.56 92 ARG A CA 1
ATOM 748 C C . ARG A 1 92 ? 14.203 6.267 -2.410 1.00 62.56 92 ARG A C 1
ATOM 750 O O . ARG A 1 92 ? 14.998 7.142 -2.725 1.00 62.56 92 ARG A O 1
ATOM 757 N N . ARG A 1 93 ? 14.566 5.239 -1.642 1.00 57.75 93 ARG A N 1
ATOM 758 C CA . ARG A 1 93 ? 15.886 5.059 -1.010 1.00 57.75 93 ARG A CA 1
ATOM 759 C C . ARG A 1 93 ? 16.701 3.922 -1.634 1.00 57.75 93 ARG A C 1
ATOM 761 O O . ARG A 1 93 ? 17.797 3.651 -1.151 1.00 57.75 93 ARG A O 1
ATOM 768 N N . MET A 1 94 ? 16.160 3.227 -2.635 1.00 56.47 94 MET A N 1
ATOM 769 C CA . MET A 1 94 ? 16.862 2.139 -3.311 1.00 56.47 94 MET A CA 1
ATOM 770 C C . MET A 1 94 ? 17.853 2.727 -4.319 1.00 56.47 94 MET A C 1
ATOM 772 O O . MET A 1 94 ? 17.473 3.409 -5.261 1.00 56.47 94 MET A O 1
ATOM 776 N N . THR A 1 95 ? 19.144 2.508 -4.105 1.00 44.53 95 THR A N 1
ATOM 777 C CA . THR A 1 95 ? 20.198 2.792 -5.085 1.00 44.53 95 THR A CA 1
ATOM 778 C C . 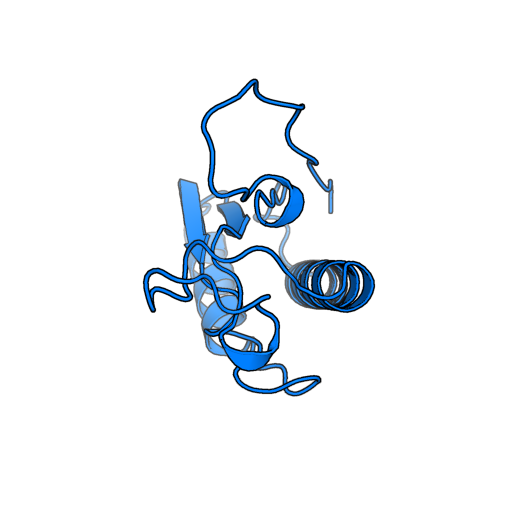THR A 1 95 ? 21.223 1.670 -5.006 1.00 44.53 95 THR A C 1
ATOM 780 O O . THR A 1 95 ? 21.660 1.327 -3.905 1.00 44.53 95 THR A O 1
ATOM 783 N N . HIS A 1 96 ? 21.645 1.125 -6.152 1.00 48.19 96 HIS A N 1
ATOM 784 C CA . HIS A 1 96 ? 22.835 0.273 -6.273 1.00 48.19 96 HIS A CA 1
ATOM 785 C C . HIS A 1 96 ? 24.096 1.081 -5.934 1.00 48.19 96 HIS A C 1
ATOM 787 O O . HIS A 1 96 ? 24.810 1.554 -6.809 1.00 48.19 96 HIS A O 1
ATOM 793 N N . SER A 1 97 ? 24.328 1.335 -4.651 1.00 39.12 97 SER A N 1
ATOM 794 C CA . SER A 1 97 ? 25.629 1.531 -3.998 1.00 39.12 97 SER A CA 1
ATOM 795 C C . SER A 1 97 ? 25.397 2.072 -2.589 1.00 39.12 97 SER A C 1
ATOM 797 O O . SER A 1 97 ? 24.545 2.928 -2.352 1.00 39.12 97 SER A O 1
ATOM 799 N N . GLY A 1 98 ? 26.132 1.518 -1.624 1.00 49.16 98 GLY A N 1
ATOM 800 C CA . GLY A 1 98 ? 26.021 1.887 -0.220 1.00 49.16 98 GLY A CA 1
ATOM 801 C C . GLY A 1 98 ? 26.270 3.378 0.012 1.00 49.16 98 GLY A C 1
ATOM 802 O O . GLY A 1 98 ? 27.266 3.927 -0.447 1.00 49.16 98 GLY A O 1
ATOM 803 N N . GLY A 1 99 ? 25.398 4.034 0.779 1.00 36.03 99 GLY A N 1
ATOM 804 C CA . GLY A 1 99 ? 25.650 5.413 1.184 1.00 36.03 99 GLY A CA 1
ATOM 805 C C . GLY A 1 99 ? 24.464 6.133 1.814 1.00 36.03 99 GLY A C 1
ATOM 806 O O . GLY A 1 99 ? 23.641 6.696 1.115 1.00 36.03 99 GLY A O 1
ATOM 807 N N . LYS A 1 100 ? 24.472 6.184 3.152 1.00 36.38 100 LYS A N 1
ATOM 808 C CA . LYS A 1 100 ?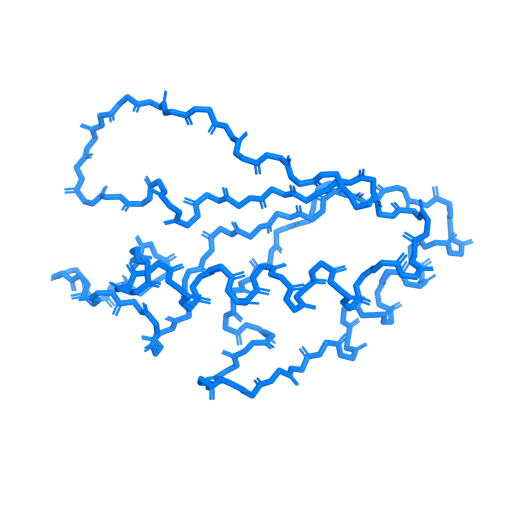 23.826 7.171 4.046 1.00 36.38 100 LYS A CA 1
ATOM 809 C C . LYS A 1 100 ? 22.306 7.365 3.938 1.00 36.38 100 LYS A C 1
ATOM 811 O O . LYS A 1 100 ? 21.747 7.944 3.019 1.00 36.38 100 LYS A O 1
ATOM 816 N N . GLY A 1 101 ? 21.640 6.952 5.013 1.00 40.34 101 GLY A N 1
ATOM 817 C CA . GLY A 1 101 ? 20.203 7.053 5.162 1.00 40.34 101 GLY A CA 1
ATOM 818 C C . GLY A 1 101 ? 19.637 8.477 5.259 1.00 40.34 101 GLY A C 1
ATOM 819 O O . GLY A 1 101 ? 19.986 9.220 6.169 1.00 40.34 101 GLY A O 1
ATOM 820 N N . MET A 1 102 ? 18.665 8.790 4.394 1.00 41.41 102 MET A N 1
ATOM 821 C CA . MET A 1 102 ? 17.738 9.932 4.518 1.00 41.41 102 MET A CA 1
ATOM 822 C C . MET A 1 102 ? 16.404 9.537 5.183 1.00 41.41 102 MET A C 1
ATOM 824 O O . MET A 1 102 ? 15.961 8.404 4.994 1.00 41.41 102 MET A O 1
ATOM 828 N N . PRO A 1 103 ? 15.761 10.397 5.991 1.00 42.34 103 PRO A N 1
ATOM 829 C CA . PRO A 1 103 ? 14.669 10.012 6.894 1.00 42.34 103 PRO A CA 1
ATOM 830 C C . PRO A 1 103 ? 13.464 9.354 6.196 1.00 42.34 103 PRO A C 1
ATOM 832 O O . PRO A 1 103 ? 13.151 9.645 5.047 1.00 42.34 103 PRO A O 1
ATOM 835 N N . ASN A 1 104 ? 12.789 8.448 6.914 1.00 48.44 104 ASN A N 1
ATOM 836 C CA . ASN A 1 104 ? 11.560 7.795 6.455 1.00 48.44 104 ASN A CA 1
ATOM 837 C C . ASN A 1 104 ? 10.473 8.842 6.174 1.00 48.44 104 ASN A C 1
ATOM 839 O O . ASN A 1 104 ? 10.101 9.590 7.080 1.00 48.44 104 ASN A O 1
ATOM 843 N N . ASN A 1 105 ? 9.888 8.824 4.975 1.00 48.34 105 ASN A N 1
ATOM 844 C CA . ASN A 1 105 ? 8.659 9.565 4.709 1.00 48.34 105 ASN A CA 1
ATOM 845 C C . ASN A 1 105 ? 7.492 8.798 5.337 1.00 48.34 105 ASN A C 1
ATOM 847 O O . ASN A 1 105 ? 7.062 7.756 4.839 1.00 48.34 105 ASN A O 1
ATOM 851 N N . MET A 1 106 ? 7.032 9.289 6.484 1.00 44.69 106 MET A N 1
ATOM 852 C CA . MET A 1 106 ? 5.879 8.760 7.198 1.00 44.69 106 MET A CA 1
ATOM 853 C C . MET A 1 106 ? 4.645 9.549 6.777 1.00 44.69 106 MET A C 1
ATOM 855 O O . MET A 1 106 ? 4.540 10.740 7.063 1.00 44.69 106 MET A O 1
ATOM 859 N N . VAL A 1 107 ? 3.710 8.877 6.114 1.00 54.09 107 VAL A N 1
ATOM 860 C CA . VAL A 1 107 ? 2.399 9.447 5.804 1.00 54.09 107 VAL A CA 1
ATOM 861 C C . VAL A 1 107 ? 1.486 9.138 6.988 1.00 54.09 107 VAL A C 1
ATOM 863 O O . VAL A 1 107 ? 1.292 7.969 7.343 1.00 54.09 107 VAL A O 1
ATOM 866 N N . ARG A 1 108 ? 0.975 10.186 7.644 1.00 50.09 108 ARG A N 1
ATOM 867 C CA . ARG A 1 108 ? -0.147 10.059 8.581 1.00 50.09 108 ARG A CA 1
ATOM 868 C C . ARG A 1 108 ? -1.427 10.054 7.752 1.00 50.09 108 ARG A C 1
ATOM 870 O O . ARG A 1 108 ? -1.612 10.960 6.944 1.00 50.09 108 ARG A O 1
ATOM 877 N N . LEU A 1 109 ? -2.209 8.989 7.910 1.00 49.41 109 LEU A N 1
ATOM 878 C CA . LEU A 1 109 ? -3.514 8.819 7.272 1.00 49.41 109 LEU A CA 1
ATOM 879 C C . LEU A 1 109 ? -4.568 9.691 7.960 1.00 49.41 109 LEU A C 1
ATOM 881 O O . LEU A 1 109 ? -4.406 9.930 9.180 1.00 49.41 109 LEU A O 1
#

Secondary structure (DSSP, 8-state):
-EEEE-STTT-SBTTB---HHHHHHHHHHHHTT--BEEEE----GGGB---TTS--TTPPBS-HHHHHHHHHHHHHHHTT-TTB--EEE-GGG--SS---PPPPEEE--

Sequence (109 aa):
MRCSFGWDDYEPKHGQYDFDWLKQFVALANSYGIKLRPYVGYTAPWAGVHGSDGIYWNDRPENENDSYNFVYHLASALKAYPNVLSMSSTMRRMTHSGGKGMPNNMVRL